Protein AF-A0A6A8Q5H9-F1 (afdb_monomer)

pLDDT: mean 91.35, std 8.43, range [68.0, 98.56]

Solvent-accessible surface area (backbone atoms only — not comparable to full-atom values): 8227 Å² total; per-residue (Å²): 58,31,47,35,40,37,35,37,82,87,36,71,53,39,67,29,68,61,47,40,53,40,54,39,47,49,55,50,53,51,54,59,71,31,66,87,45,100,49,62,80,42,39,33,38,36,23,50,26,63,52,49,66,62,24,50,57,52,46,50,78,50,45,89,54,79,42,79,45,55,19,61,25,85,71,17,68,64,47,37,59,73,30,58,74,76,40,77,69,79,75,50,73,52,56,21,31,42,35,35,32,45,60,44,69,53,80,58,80,90,48,97,89,53,81,83,55,80,45,72,78,46,75,43,78,76,47,77,39,61,34,55,68,55,50,60,71,59,59,76,87,75,57,93,124

Structure (mmCIF, N/CA/C/O backbone):
data_AF-A0A6A8Q5H9-F1
#
_entry.id   AF-A0A6A8Q5H9-F1
#
loop_
_atom_site.group_PDB
_atom_site.id
_atom_site.type_symbol
_atom_site.label_atom_id
_atom_site.label_alt_id
_atom_site.label_comp_id
_atom_site.label_asym_id
_atom_site.label_entity_id
_atom_site.label_seq_id
_atom_site.pdbx_PDB_ins_code
_atom_site.Cartn_x
_atom_site.Cartn_y
_atom_site.Cartn_z
_atom_site.occupancy
_atom_site.B_iso_or_equiv
_atom_site.auth_seq_id
_atom_site.auth_comp_id
_atom_site.auth_asym_id
_atom_site.auth_atom_id
_atom_site.pdbx_PDB_model_num
ATOM 1 N N . MET A 1 1 ? 8.244 3.454 -8.903 1.00 93.00 1 MET A N 1
ATOM 2 C CA . MET A 1 1 ? 7.959 3.521 -7.457 1.00 93.00 1 MET A CA 1
ATOM 3 C C . MET A 1 1 ? 6.622 2.871 -7.163 1.00 93.00 1 MET A C 1
ATOM 5 O O . MET A 1 1 ? 5.752 2.880 -8.028 1.00 93.00 1 MET A O 1
ATOM 9 N N . ALA A 1 2 ? 6.452 2.318 -5.969 1.00 95.62 2 ALA A N 1
ATOM 10 C CA . ALA A 1 2 ? 5.163 1.889 -5.457 1.00 95.62 2 ALA A CA 1
ATOM 11 C C . ALA A 1 2 ? 4.942 2.443 -4.047 1.00 95.62 2 ALA A C 1
ATOM 13 O O . ALA A 1 2 ? 5.850 2.390 -3.220 1.00 95.62 2 ALA A O 1
ATOM 14 N N . LEU A 1 3 ? 3.743 2.966 -3.804 1.00 97.19 3 LEU A N 1
ATOM 15 C CA . LEU A 1 3 ? 3.238 3.329 -2.487 1.00 97.19 3 LEU A CA 1
ATOM 16 C C . LEU A 1 3 ? 2.216 2.269 -2.092 1.00 97.19 3 LEU A C 1
ATOM 18 O O . LEU A 1 3 ? 1.194 2.103 -2.761 1.00 97.19 3 LEU A O 1
ATOM 22 N N . ILE A 1 4 ? 2.519 1.534 -1.031 1.00 98.25 4 ILE A N 1
ATOM 23 C CA . ILE A 1 4 ? 1.697 0.446 -0.521 1.00 98.25 4 ILE A CA 1
ATOM 24 C C . ILE A 1 4 ? 1.092 0.896 0.804 1.00 98.25 4 ILE A C 1
ATOM 26 O O . ILE A 1 4 ? 1.822 1.196 1.746 1.00 98.25 4 ILE A O 1
ATOM 30 N N . TYR A 1 5 ? -0.233 0.938 0.876 1.00 98.44 5 TYR A N 1
ATOM 31 C CA . TYR A 1 5 ? -0.971 1.161 2.115 1.00 98.44 5 TYR A CA 1
ATOM 32 C C . TYR A 1 5 ? -1.498 -0.168 2.650 1.00 98.44 5 TYR A C 1
ATOM 34 O O . TYR A 1 5 ? -2.065 -0.954 1.892 1.00 98.44 5 TYR A O 1
ATOM 42 N N . ILE A 1 6 ? -1.334 -0.403 3.952 1.00 98.19 6 ILE A N 1
ATOM 43 C CA . ILE A 1 6 ? -1.842 -1.592 4.639 1.00 98.19 6 ILE A CA 1
ATOM 44 C C . ILE A 1 6 ? -2.753 -1.163 5.786 1.00 98.19 6 ILE A C 1
ATOM 46 O O . ILE A 1 6 ? -2.335 -0.407 6.668 1.00 98.19 6 ILE A O 1
ATOM 50 N N . GLY A 1 7 ? -3.979 -1.677 5.806 1.00 97.56 7 GLY A N 1
ATOM 51 C CA . GLY A 1 7 ? -4.974 -1.328 6.815 1.00 97.56 7 GLY A CA 1
ATOM 52 C C . GLY A 1 7 ? -5.977 -2.441 7.115 1.00 97.56 7 GLY A C 1
ATOM 53 O O . GLY A 1 7 ? -5.852 -3.568 6.635 1.00 97.56 7 GLY A O 1
ATOM 54 N N . CYS A 1 8 ? -6.950 -2.121 7.965 1.00 96.50 8 CYS A N 1
ATOM 55 C CA . CYS A 1 8 ? -8.050 -3.006 8.349 1.00 96.50 8 CYS A CA 1
ATOM 56 C C . CYS A 1 8 ? -9.212 -2.164 8.905 1.00 96.50 8 CYS A C 1
ATOM 58 O O . CYS A 1 8 ? -8.986 -1.244 9.697 1.00 96.50 8 CYS A O 1
ATOM 60 N N . SER A 1 9 ? -10.447 -2.490 8.524 1.00 97.00 9 SER A N 1
ATOM 61 C CA . SER A 1 9 ? -11.680 -1.804 8.940 1.00 97.00 9 SER A CA 1
ATOM 62 C C . SER A 1 9 ? -11.925 -1.891 10.447 1.00 97.00 9 SER A C 1
ATOM 64 O O . SER A 1 9 ? -12.455 -0.962 11.047 1.00 97.00 9 SER A O 1
ATOM 66 N N . SER A 1 10 ? -11.461 -2.959 11.097 1.00 95.69 10 SER A N 1
ATOM 67 C CA . SER A 1 10 ? -11.623 -3.139 12.544 1.00 95.69 10 SER A CA 1
ATOM 68 C C . SER A 1 10 ? -10.568 -2.395 13.379 1.00 95.69 10 SER A C 1
ATOM 70 O O . SER A 1 10 ? -10.683 -2.294 14.604 1.00 95.69 10 SER A O 1
ATOM 72 N N . CYS A 1 11 ? -9.533 -1.829 12.746 1.00 95.62 11 CYS A N 1
ATOM 73 C CA . CYS A 1 11 ? -8.453 -1.142 13.442 1.00 95.62 11 CYS A CA 1
ATOM 74 C C . CYS A 1 11 ? -8.781 0.339 13.681 1.00 95.62 11 CYS A C 1
ATOM 76 O O . CYS A 1 11 ? -8.753 1.153 12.758 1.00 95.62 11 CYS A O 1
ATOM 78 N N . LYS A 1 12 ? -8.980 0.733 14.945 1.00 97.50 12 LYS A N 1
ATOM 79 C CA . LYS A 1 12 ? -9.249 2.134 15.327 1.00 97.50 12 LYS A CA 1
ATOM 80 C C . LYS A 1 12 ? -8.218 3.131 14.777 1.00 97.50 12 LYS A C 1
ATOM 82 O O . LYS A 1 12 ? -8.586 4.232 14.387 1.00 97.50 12 LYS A O 1
ATOM 87 N N . PHE A 1 13 ? -6.935 2.771 14.763 1.00 97.50 13 PHE A N 1
ATOM 88 C CA . PHE A 1 13 ? -5.878 3.667 14.281 1.00 97.50 13 PHE A CA 1
ATOM 89 C C . PHE A 1 13 ? -5.889 3.818 12.760 1.00 97.50 13 PHE A C 1
ATOM 91 O O . PHE A 1 13 ? -5.548 4.881 12.258 1.00 97.50 13 PHE A O 1
ATOM 98 N N . ALA A 1 14 ? -6.290 2.776 12.031 1.00 97.25 14 ALA A N 1
ATOM 99 C CA . ALA A 1 14 ? -6.342 2.797 10.573 1.00 97.25 14 ALA A CA 1
ATOM 100 C C . ALA A 1 14 ? -7.608 3.487 10.030 1.00 97.25 14 ALA A C 1
ATOM 102 O O . ALA A 1 14 ? -7.617 3.890 8.873 1.00 97.25 14 ALA A O 1
ATOM 103 N N . ASN A 1 15 ? -8.641 3.641 10.867 1.00 97.88 15 ASN A N 1
ATOM 104 C CA . ASN A 1 15 ? -9.891 4.361 10.574 1.00 97.88 15 ASN A CA 1
ATOM 105 C C . ASN A 1 15 ? -9.920 5.764 11.199 1.00 97.88 15 ASN A C 1
ATOM 107 O O . ASN A 1 15 ? -10.980 6.352 11.388 1.00 97.88 15 ASN A O 1
ATOM 111 N N . ASN A 1 16 ? -8.764 6.283 11.603 1.00 98.19 16 ASN A N 1
ATOM 112 C CA . ASN A 1 16 ? -8.664 7.653 12.072 1.00 98.19 16 ASN A CA 1
ATOM 113 C C . ASN A 1 16 ? -8.666 8.613 10.867 1.00 98.19 16 ASN A C 1
ATOM 115 O O . ASN A 1 16 ? -7.906 8.406 9.919 1.00 98.19 16 ASN A O 1
ATOM 119 N N . ASP A 1 17 ? -9.478 9.671 10.934 1.00 98.25 17 ASP A N 1
ATOM 120 C CA . ASP A 1 17 ? -9.643 10.643 9.843 1.00 98.25 17 ASP A CA 1
ATOM 121 C C . ASP A 1 17 ? -8.320 11.288 9.408 1.00 98.25 17 ASP A C 1
ATOM 123 O O . ASP A 1 17 ? -8.101 11.502 8.215 1.00 98.25 17 ASP A O 1
ATOM 127 N N . ASP A 1 18 ? -7.396 11.543 10.339 1.00 98.12 18 ASP A N 1
ATOM 128 C CA . ASP A 1 18 ? -6.096 12.132 10.012 1.00 98.12 18 ASP A CA 1
ATOM 129 C C . ASP A 1 18 ? -5.229 11.157 9.205 1.00 98.12 18 ASP A C 1
ATOM 131 O O . ASP A 1 18 ? -4.535 11.578 8.282 1.00 98.12 18 ASP A O 1
ATOM 135 N N . VAL A 1 19 ? -5.303 9.847 9.477 1.00 97.94 19 VAL A N 1
ATOM 136 C CA . VAL A 1 19 ? -4.625 8.822 8.658 1.00 97.94 19 VAL A CA 1
ATOM 137 C C . VAL A 1 19 ? -5.232 8.759 7.268 1.00 97.94 19 VAL A C 1
ATOM 139 O O . VAL A 1 19 ? -4.489 8.725 6.289 1.00 97.94 19 VAL A O 1
ATOM 142 N N . ILE A 1 20 ? -6.562 8.748 7.172 1.00 98.00 20 ILE A N 1
ATOM 143 C CA . ILE A 1 20 ? -7.271 8.686 5.890 1.00 98.00 20 ILE A CA 1
ATOM 144 C C . ILE A 1 20 ? -6.877 9.879 5.022 1.00 98.00 20 ILE A C 1
ATOM 146 O O . ILE A 1 20 ? -6.375 9.699 3.909 1.00 98.00 20 ILE A O 1
ATOM 150 N N . ASN A 1 21 ? -7.001 11.088 5.570 1.00 98.06 21 ASN A N 1
ATOM 151 C CA . ASN A 1 21 ? -6.621 12.319 4.889 1.00 98.06 21 ASN A CA 1
ATOM 152 C C . ASN A 1 21 ? -5.132 12.325 4.530 1.00 98.06 21 ASN A C 1
ATOM 154 O O . ASN A 1 21 ? -4.769 12.690 3.412 1.00 98.06 21 ASN A O 1
ATOM 158 N N . LYS A 1 22 ? -4.259 11.865 5.433 1.00 97.62 22 LYS A N 1
ATOM 159 C CA . LYS A 1 22 ? -2.821 11.822 5.166 1.00 97.62 22 LYS A CA 1
ATOM 160 C C . LYS A 1 22 ? -2.468 10.863 4.033 1.00 97.62 22 LYS A C 1
ATOM 162 O O . LYS A 1 22 ? -1.669 11.226 3.178 1.00 97.62 22 LYS A O 1
ATOM 167 N N . VAL A 1 23 ? -3.067 9.675 3.976 1.00 97.38 23 VAL A N 1
ATOM 168 C CA . VAL A 1 23 ? -2.833 8.709 2.887 1.00 97.38 23 VAL A CA 1
ATOM 169 C C . VAL A 1 23 ? -3.345 9.253 1.549 1.00 97.38 23 VAL A C 1
ATOM 171 O O . VAL A 1 23 ? -2.661 9.112 0.534 1.00 97.38 23 VAL A O 1
ATOM 174 N N . ILE A 1 24 ? -4.509 9.914 1.531 1.00 97.75 24 ILE A N 1
ATOM 175 C CA . ILE A 1 24 ? 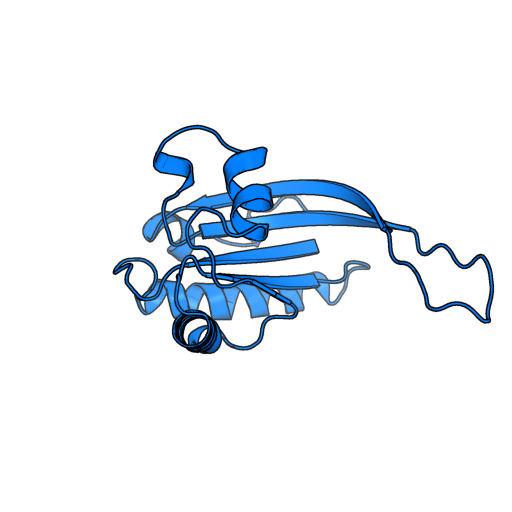-5.043 10.581 0.329 1.00 97.75 24 ILE A CA 1
ATOM 176 C C . ILE A 1 24 ? -4.082 11.674 -0.164 1.00 97.75 24 ILE A C 1
ATOM 178 O O . ILE A 1 24 ? -3.776 11.735 -1.360 1.00 97.75 24 ILE A O 1
ATOM 182 N N . ASN A 1 25 ? -3.576 12.502 0.752 1.00 96.69 25 ASN A N 1
ATOM 183 C CA . ASN A 1 25 ? -2.646 13.581 0.428 1.00 96.69 25 ASN A CA 1
ATOM 184 C C . ASN A 1 25 ? -1.306 13.033 -0.067 1.00 96.69 25 ASN A C 1
ATOM 186 O O . ASN A 1 25 ? -0.875 13.415 -1.148 1.00 96.69 25 ASN A O 1
ATOM 190 N N . LEU A 1 26 ? -0.719 12.053 0.632 1.00 95.56 26 LEU A N 1
ATOM 191 C CA . LEU A 1 26 ? 0.536 11.411 0.227 1.00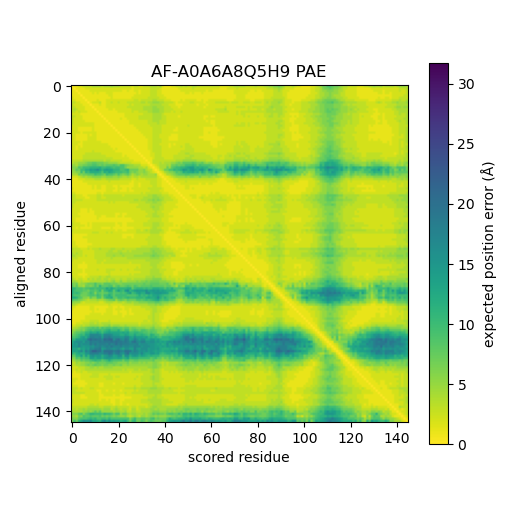 95.56 26 LEU A CA 1
ATOM 192 C C . LEU A 1 26 ? 0.447 10.842 -1.188 1.00 95.56 26 LEU A C 1
ATOM 194 O O . LEU A 1 26 ? 1.350 11.032 -1.990 1.00 95.56 26 LEU A O 1
ATOM 198 N N . LYS A 1 27 ? -0.656 10.182 -1.548 1.00 94.94 27 LYS A N 1
ATOM 199 C CA . LYS A 1 27 ? -0.842 9.704 -2.925 1.00 94.94 27 LYS A CA 1
ATOM 200 C C . LYS A 1 27 ? -0.755 10.838 -3.948 1.00 94.94 27 LYS A C 1
ATOM 202 O O . LYS A 1 27 ? -0.123 10.660 -4.984 1.00 94.94 27 LYS A O 1
ATOM 207 N N . SER A 1 28 ? -1.385 11.974 -3.662 1.00 93.88 28 SER A N 1
ATOM 208 C CA . SER A 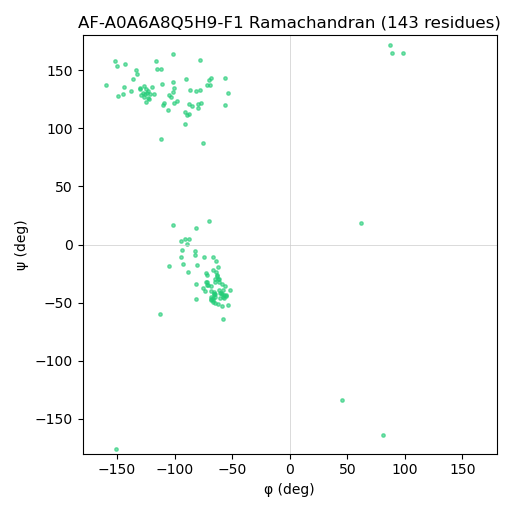1 28 ? -1.383 13.144 -4.548 1.00 93.88 28 SER A CA 1
ATOM 209 C C . SER A 1 28 ? 0.006 13.788 -4.620 1.00 93.88 28 SER A C 1
ATOM 211 O O . SER A 1 28 ? 0.504 14.022 -5.716 1.00 93.88 28 SER A O 1
ATOM 213 N N . GLU A 1 29 ? 0.667 13.961 -3.472 1.00 93.06 29 GLU A N 1
ATOM 214 C CA . GLU A 1 29 ? 2.037 14.485 -3.352 1.00 93.06 29 GLU A CA 1
ATOM 215 C C . GLU A 1 29 ? 3.049 13.619 -4.118 1.00 93.06 29 GLU A C 1
ATOM 217 O O . GLU A 1 29 ? 3.912 14.136 -4.827 1.00 93.06 29 GLU A O 1
ATOM 222 N N . PHE A 1 30 ? 2.925 12.290 -4.029 1.00 91.94 30 PHE A N 1
ATOM 223 C CA . PHE A 1 30 ? 3.749 11.359 -4.796 1.00 91.94 30 PHE A CA 1
ATOM 224 C C . PHE A 1 30 ? 3.476 11.484 -6.303 1.00 91.94 30 PHE A C 1
ATOM 226 O O . PHE A 1 30 ? 4.420 11.525 -7.087 1.00 91.94 30 PHE A O 1
ATOM 233 N N . ILE A 1 31 ? 2.210 11.546 -6.731 1.00 90.44 31 ILE A N 1
ATOM 234 C CA . ILE A 1 31 ? 1.870 11.716 -8.156 1.00 90.44 31 ILE A CA 1
ATOM 235 C C . ILE A 1 31 ? 2.498 13.000 -8.708 1.00 90.44 31 ILE A C 1
ATOM 237 O O . ILE A 1 31 ? 3.085 12.964 -9.787 1.00 90.44 31 ILE A O 1
ATOM 241 N N . GLU A 1 32 ? 2.404 14.103 -7.967 1.00 90.00 32 GLU A N 1
ATOM 242 C CA . GLU A 1 32 ? 2.988 15.389 -8.351 1.00 90.00 32 GLU A CA 1
ATOM 243 C C . GLU A 1 32 ? 4.520 15.312 -8.405 1.00 90.00 32 GLU A C 1
ATOM 245 O O . GLU A 1 32 ? 5.113 15.603 -9.443 1.00 90.00 32 GLU A O 1
ATOM 250 N N . SER A 1 33 ? 5.159 14.804 -7.348 1.00 87.44 33 SER A N 1
ATOM 251 C CA . SER A 1 33 ? 6.626 14.720 -7.246 1.00 87.44 33 SER A CA 1
ATOM 252 C C . SER A 1 33 ? 7.261 13.849 -8.335 1.00 87.44 33 SER A C 1
ATOM 254 O O . SER A 1 33 ? 8.374 14.116 -8.791 1.00 87.44 33 SER A O 1
ATOM 256 N N . PHE A 1 34 ? 6.562 12.804 -8.783 1.00 83.69 34 PHE A N 1
ATOM 257 C CA . PHE A 1 34 ? 7.051 11.912 -9.835 1.00 83.69 34 PHE A CA 1
ATOM 258 C C . PHE A 1 34 ? 6.592 12.297 -11.244 1.00 83.69 34 PHE A C 1
ATOM 260 O O . PHE A 1 34 ? 7.047 11.670 -12.195 1.00 83.69 34 PHE A O 1
ATOM 267 N N . SER A 1 35 ? 5.739 13.314 -11.405 1.00 81.06 35 SER A N 1
ATOM 268 C CA . SER A 1 35 ? 5.236 13.715 -12.727 1.00 81.06 35 SER A CA 1
ATOM 269 C C . SER A 1 35 ? 6.329 14.248 -13.663 1.00 81.06 35 SER A C 1
ATOM 271 O O . SER A 1 35 ? 6.255 14.013 -14.869 1.00 81.06 35 SER A O 1
ATOM 273 N N . ASP A 1 36 ? 7.375 14.863 -13.102 1.00 77.31 36 ASP A N 1
ATOM 274 C CA . ASP A 1 36 ? 8.522 15.418 -13.837 1.00 77.31 36 ASP A CA 1
ATOM 275 C C . ASP A 1 36 ? 9.721 14.456 -13.946 1.00 77.31 36 ASP A C 1
ATOM 277 O O . ASP A 1 36 ? 10.766 14.811 -14.494 1.00 77.31 36 ASP A O 1
ATOM 281 N N . HIS A 1 37 ? 9.594 13.229 -13.434 1.00 76.06 37 HIS A N 1
ATOM 282 C CA . HIS A 1 37 ? 10.664 12.232 -13.433 1.00 76.06 37 HIS A CA 1
ATOM 283 C C . HIS A 1 37 ? 10.287 11.010 -14.286 1.00 76.06 37 HIS A C 1
ATOM 285 O O . HIS A 1 37 ? 9.116 10.674 -14.436 1.00 76.06 37 HIS A O 1
ATOM 291 N N . ASP A 1 38 ? 11.279 10.247 -14.758 1.00 78.50 38 ASP A N 1
ATOM 292 C CA . ASP A 1 38 ? 11.076 8.982 -15.500 1.00 78.50 38 ASP A CA 1
ATOM 293 C C . ASP A 1 38 ? 10.540 7.820 -14.623 1.00 78.50 38 ASP A C 1
ATOM 295 O O . ASP A 1 38 ? 10.644 6.632 -14.954 1.00 78.50 38 ASP A O 1
ATOM 299 N N . TYR A 1 39 ? 9.940 8.137 -13.476 1.00 80.31 39 TYR A N 1
ATOM 300 C CA . TYR A 1 39 ? 9.375 7.167 -12.554 1.00 80.31 39 TYR A CA 1
ATOM 301 C C . TYR A 1 39 ? 7.869 7.027 -12.762 1.00 80.31 39 TYR A C 1
ATOM 303 O O . TYR A 1 39 ? 7.096 7.957 -12.576 1.00 80.31 39 TYR A O 1
ATOM 311 N N . SER A 1 40 ? 7.407 5.802 -13.017 1.00 87.06 40 SER A N 1
ATOM 312 C CA . SER A 1 40 ? 5.986 5.479 -12.851 1.00 87.06 40 SER A CA 1
ATOM 313 C C . SER A 1 40 ? 5.678 5.186 -11.381 1.00 87.06 40 SER A C 1
ATOM 315 O O . SER A 1 40 ? 6.369 4.353 -10.776 1.00 87.06 40 SER A O 1
ATOM 317 N N . LEU A 1 41 ? 4.624 5.789 -10.833 1.00 92.19 41 LEU A N 1
ATOM 318 C CA . LEU A 1 41 ? 4.076 5.451 -9.518 1.00 92.19 41 LEU A CA 1
ATOM 319 C C . LEU A 1 41 ? 2.998 4.362 -9.634 1.00 92.19 41 LEU A C 1
ATOM 321 O O . LEU A 1 41 ? 2.212 4.353 -10.582 1.00 92.19 41 LEU A O 1
ATOM 325 N N . LYS A 1 42 ? 2.969 3.446 -8.663 1.00 95.38 42 LYS A N 1
ATOM 326 C CA . LYS A 1 42 ? 1.888 2.477 -8.465 1.00 95.38 42 LYS A CA 1
ATOM 327 C C . LYS A 1 42 ? 1.343 2.564 -7.050 1.00 95.38 42 LYS A C 1
ATOM 329 O O . LYS A 1 42 ? 2.112 2.526 -6.096 1.00 95.38 42 LYS A O 1
ATOM 334 N N . LEU A 1 43 ? 0.031 2.672 -6.924 1.00 97.75 43 LEU A N 1
ATOM 335 C CA . LEU A 1 43 ? -0.669 2.722 -5.650 1.00 97.75 43 LEU A CA 1
ATOM 336 C C . LEU A 1 43 ? -1.255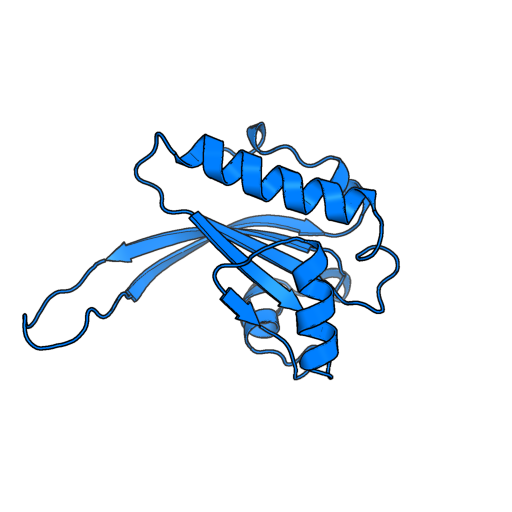 1.347 -5.348 1.00 97.75 43 LEU A C 1
ATOM 338 O O . LEU A 1 43 ? -2.056 0.838 -6.128 1.00 97.75 43 LEU A O 1
ATOM 342 N N . ILE A 1 44 ? -0.886 0.752 -4.219 1.00 98.50 44 ILE A N 1
ATOM 343 C CA . ILE A 1 44 ? -1.342 -0.586 -3.833 1.00 98.50 44 ILE A CA 1
ATOM 344 C C . ILE A 1 44 ? -2.044 -0.508 -2.483 1.00 98.50 44 ILE A C 1
ATOM 346 O O . ILE A 1 44 ? -1.471 -0.012 -1.516 1.00 98.50 44 ILE A O 1
ATOM 350 N N . GLY A 1 45 ? -3.281 -0.992 -2.420 1.00 98.56 45 GLY A N 1
ATOM 351 C CA . GLY A 1 45 ? -4.045 -1.111 -1.183 1.00 98.56 45 GLY A CA 1
ATOM 352 C C . GLY A 1 45 ? -4.069 -2.559 -0.711 1.00 98.56 45 GLY A C 1
ATOM 353 O O . GLY A 1 45 ? -4.440 -3.452 -1.470 1.00 98.56 45 GLY A O 1
ATOM 354 N N . ILE A 1 46 ? -3.687 -2.809 0.535 1.00 98.50 46 ILE A N 1
ATOM 355 C CA . ILE A 1 46 ? -3.745 -4.135 1.148 1.00 98.50 46 ILE A CA 1
ATOM 356 C C . ILE A 1 46 ? -4.628 -4.052 2.387 1.00 98.50 46 ILE A C 1
ATOM 358 O O . ILE A 1 46 ? -4.430 -3.189 3.243 1.00 98.50 46 ILE A O 1
ATOM 362 N N . SER A 1 47 ? -5.592 -4.959 2.488 1.00 97.94 47 SER A N 1
ATOM 363 C CA . SER A 1 47 ? -6.447 -5.072 3.663 1.00 97.94 47 SER A CA 1
ATOM 364 C C . SER A 1 47 ? -6.311 -6.444 4.310 1.00 97.94 47 SER A C 1
ATOM 366 O O . SER A 1 47 ? -6.329 -7.462 3.620 1.00 97.94 47 SER A O 1
ATOM 368 N N . ASN A 1 48 ? -6.206 -6.463 5.639 1.00 95.69 48 ASN A N 1
ATOM 369 C CA . ASN A 1 48 ? -6.151 -7.682 6.454 1.00 95.69 48 ASN A CA 1
ATOM 370 C C . ASN A 1 48 ? -7.545 -8.289 6.737 1.00 95.69 48 ASN A C 1
ATOM 372 O O . ASN A 1 48 ? -7.701 -9.105 7.641 1.00 95.69 48 ASN A O 1
ATOM 376 N N . GLU A 1 49 ? -8.587 -7.872 6.018 1.00 96.88 49 GLU A N 1
ATOM 377 C CA . GLU A 1 49 ? -9.921 -8.452 6.199 1.00 96.88 49 GLU A CA 1
ATOM 378 C C . GLU A 1 49 ? -9.979 -9.906 5.712 1.00 96.88 49 GLU A C 1
ATOM 380 O O . GLU A 1 49 ? -9.386 -10.259 4.687 1.00 96.88 49 GLU A O 1
ATOM 385 N N . SER A 1 50 ? -10.738 -10.749 6.419 1.00 95.69 50 SER A N 1
ATOM 386 C CA . SER A 1 50 ? -11.175 -12.054 5.905 1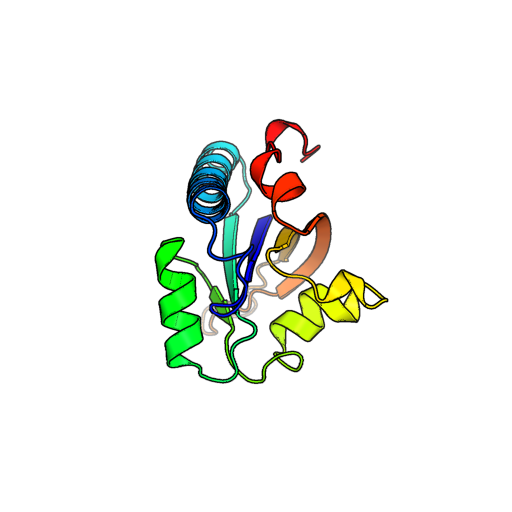.00 95.69 50 SER A CA 1
ATOM 387 C C . SER A 1 50 ? -12.274 -11.898 4.860 1.00 95.69 50 SER A C 1
ATOM 389 O O . SER A 1 50 ? -12.256 -12.602 3.849 1.00 95.69 50 SER A O 1
ATOM 391 N N . ASP A 1 51 ? -13.201 -10.967 5.088 1.00 97.56 51 ASP A N 1
ATOM 392 C CA . ASP A 1 51 ? -14.265 -10.630 4.151 1.00 97.56 51 ASP A CA 1
ATOM 393 C C . ASP A 1 51 ? -13.742 -9.712 3.035 1.00 97.56 51 ASP A C 1
ATOM 395 O O . ASP A 1 51 ? -13.216 -8.620 3.271 1.00 97.56 51 ASP A O 1
ATOM 399 N N . VAL A 1 52 ? -13.865 -10.182 1.794 1.00 98.00 52 VAL A N 1
ATOM 400 C CA . VAL A 1 52 ? -13.331 -9.476 0.625 1.00 98.00 52 VAL A CA 1
ATOM 401 C C . VAL A 1 52 ? -14.089 -8.178 0.360 1.00 98.00 52 VAL A C 1
ATOM 403 O O . VAL A 1 52 ? -13.464 -7.175 0.016 1.00 98.00 52 VAL A O 1
ATOM 406 N N . GLU A 1 53 ? -15.410 -8.176 0.523 1.00 98.19 53 GLU A N 1
ATOM 407 C CA . GLU A 1 53 ? -16.242 -7.008 0.236 1.00 98.19 53 GLU A CA 1
ATOM 408 C C . GLU A 1 53 ? -15.959 -5.896 1.248 1.00 98.19 53 GLU A C 1
ATOM 410 O O . GLU A 1 53 ? -15.660 -4.769 0.845 1.00 98.19 53 GLU A O 1
ATOM 415 N N . ALA A 1 54 ? -15.915 -6.234 2.539 1.00 97.75 54 ALA A N 1
ATOM 416 C CA . ALA A 1 54 ? -15.590 -5.299 3.611 1.00 97.75 54 ALA A CA 1
ATOM 417 C C . ALA A 1 54 ? -14.193 -4.688 3.441 1.00 97.75 54 ALA A C 1
ATOM 419 O O . ALA A 1 54 ? -14.002 -3.486 3.629 1.00 97.75 54 ALA A O 1
ATOM 420 N N . GLY A 1 55 ? -13.194 -5.489 3.053 1.00 98.12 55 GLY A N 1
ATOM 421 C CA . GLY A 1 55 ? -11.845 -4.965 2.853 1.00 98.12 55 GLY A CA 1
ATOM 422 C C . GLY A 1 55 ? -11.711 -4.091 1.606 1.00 98.12 55 GLY A C 1
ATOM 423 O O . GLY A 1 55 ? -10.941 -3.129 1.629 1.00 98.12 55 GLY A O 1
ATOM 424 N N . VAL A 1 56 ? -12.473 -4.369 0.542 1.00 98.44 56 VAL A N 1
ATOM 425 C CA . VAL A 1 56 ? -12.548 -3.486 -0.632 1.00 98.44 56 VAL A CA 1
ATOM 426 C C . VAL A 1 56 ? -13.246 -2.175 -0.273 1.00 98.44 56 VAL A C 1
ATOM 428 O O . VAL A 1 56 ? -12.707 -1.115 -0.591 1.00 98.44 56 VAL A O 1
ATOM 431 N N . GLU A 1 57 ? -14.393 -2.223 0.409 1.00 98.31 57 GLU A N 1
ATOM 432 C CA . GLU A 1 57 ? -15.119 -1.033 0.877 1.00 98.31 57 GLU A CA 1
ATOM 433 C C . GLU A 1 57 ? -14.234 -0.167 1.781 1.00 98.31 57 GLU A C 1
ATOM 435 O O . GLU A 1 57 ? -14.091 1.036 1.558 1.00 98.31 57 GLU A O 1
ATOM 440 N N . TYR A 1 58 ? -13.537 -0.791 2.732 1.00 98.38 58 TYR A N 1
ATOM 441 C CA . TYR A 1 58 ? -12.566 -0.117 3.585 1.00 98.38 58 TYR A CA 1
ATOM 442 C C . TYR A 1 58 ? -11.485 0.611 2.779 1.00 98.38 58 TYR A C 1
ATOM 444 O O . TYR A 1 58 ? -11.160 1.754 3.091 1.00 98.38 58 TYR A O 1
ATOM 452 N N . LEU A 1 59 ? -10.921 -0.005 1.737 1.00 98.50 59 LEU A N 1
ATOM 453 C CA . LEU A 1 59 ? -9.875 0.637 0.936 1.00 98.50 59 LEU A CA 1
ATOM 454 C C . LEU A 1 59 ? -10.414 1.778 0.057 1.00 98.50 59 LEU A C 1
ATOM 456 O O . LEU A 1 59 ? -9.671 2.714 -0.244 1.00 98.50 59 LEU A O 1
ATOM 460 N N . GLN A 1 60 ? -11.693 1.759 -0.325 1.00 98.00 60 GLN A N 1
ATOM 461 C CA . GLN A 1 60 ? -12.285 2.808 -1.164 1.00 98.00 60 GLN A CA 1
ATOM 462 C C . GLN A 1 60 ? -12.286 4.190 -0.500 1.00 98.00 60 GLN A C 1
ATOM 464 O O . GLN A 1 60 ? -12.206 5.194 -1.213 1.00 98.00 60 GLN A O 1
ATOM 469 N N . GLN A 1 61 ? -12.300 4.269 0.836 1.00 97.75 61 GLN A N 1
ATOM 470 C CA . GLN A 1 61 ? -12.261 5.555 1.546 1.00 97.75 61 GLN A CA 1
ATOM 471 C C . GLN A 1 61 ? -10.958 6.337 1.304 1.00 97.75 61 GLN A C 1
ATOM 473 O O . GLN A 1 61 ? -10.949 7.560 1.384 1.00 97.75 61 GLN A O 1
ATOM 478 N N . PHE A 1 62 ? -9.868 5.653 0.938 1.00 97.69 62 PHE A N 1
ATOM 479 C CA . PHE A 1 62 ? -8.583 6.277 0.606 1.00 97.69 62 PHE A CA 1
ATOM 480 C C . PHE A 1 62 ? -8.496 6.683 -0.874 1.00 97.69 62 PHE A C 1
ATOM 482 O O . PHE A 1 62 ? -7.440 7.113 -1.345 1.00 97.69 62 PHE A O 1
ATOM 489 N N . GLY A 1 63 ? -9.576 6.526 -1.646 1.00 96.25 63 GLY A N 1
ATOM 490 C CA . GLY A 1 63 ? -9.625 6.742 -3.089 1.00 96.25 63 GLY A CA 1
ATOM 491 C C . GLY A 1 63 ? -9.082 5.559 -3.899 1.00 96.25 63 GLY A C 1
ATOM 492 O O . GLY A 1 63 ? -8.921 4.449 -3.406 1.00 96.25 63 GLY A O 1
ATOM 493 N N . LYS A 1 64 ? -8.784 5.787 -5.184 1.00 96.75 64 LYS A N 1
ATOM 494 C CA . LYS A 1 64 ? -8.367 4.709 -6.099 1.00 96.75 64 LYS A CA 1
ATOM 495 C C . LYS A 1 64 ? -6.967 4.169 -5.783 1.00 96.75 64 LYS A C 1
ATOM 497 O O . LYS A 1 64 ? -6.055 4.947 -5.497 1.00 96.75 64 LYS A O 1
ATOM 502 N N . PHE A 1 65 ? -6.809 2.857 -5.919 1.00 98.06 65 PHE A N 1
ATOM 503 C CA . PHE A 1 65 ? -5.529 2.155 -5.992 1.00 98.06 65 PHE A CA 1
ATOM 504 C C . PHE A 1 65 ? -5.389 1.519 -7.383 1.00 98.06 65 PHE A C 1
ATOM 506 O O . PHE A 1 65 ? -6.397 1.191 -8.010 1.00 98.06 65 PHE A O 1
ATOM 513 N N . ASP A 1 66 ? -4.158 1.368 -7.872 1.00 97.44 66 ASP A N 1
ATOM 514 C CA . ASP A 1 66 ? -3.866 0.610 -9.095 1.00 97.44 66 ASP A CA 1
ATOM 515 C C . ASP A 1 66 ? -4.060 -0.897 -8.869 1.00 97.44 66 ASP A C 1
ATOM 517 O O . ASP A 1 66 ? -4.491 -1.608 -9.774 1.00 97.44 66 ASP A O 1
ATOM 521 N N . GLU A 1 67 ? -3.735 -1.378 -7.665 1.00 98.00 67 GLU A N 1
ATOM 522 C CA . GLU A 1 67 ? -3.845 -2.780 -7.259 1.00 98.00 67 GLU A CA 1
ATOM 523 C C . GLU A 1 67 ? -4.446 -2.874 -5.851 1.00 98.00 67 GLU A C 1
ATOM 525 O O . GLU A 1 67 ? -4.144 -2.057 -4.978 1.00 98.00 67 GLU A O 1
ATOM 530 N N . ILE A 1 68 ? -5.291 -3.879 -5.621 1.00 98.44 68 ILE A N 1
ATOM 531 C CA . ILE A 1 68 ? -5.911 -4.149 -4.321 1.00 98.44 68 ILE A CA 1
ATOM 532 C C . ILE A 1 68 ? -5.714 -5.627 -3.970 1.00 98.44 68 ILE A C 1
ATOM 534 O O . ILE A 1 68 ? -5.963 -6.493 -4.807 1.00 98.44 68 ILE A O 1
ATOM 538 N N . SER A 1 69 ? -5.298 -5.911 -2.733 1.00 98.44 69 SER A N 1
ATOM 539 C CA . SER A 1 69 ? -5.233 -7.265 -2.170 1.00 98.44 69 SER A CA 1
ATOM 540 C C . SER A 1 69 ? -6.019 -7.338 -0.864 1.00 98.44 69 SER A C 1
ATOM 542 O O . SER A 1 69 ? -5.740 -6.597 0.076 1.00 98.44 69 SER A O 1
ATOM 544 N N . VAL A 1 70 ? -7.002 -8.235 -0.803 1.00 98.31 70 VAL A N 1
ATOM 545 C CA . VAL A 1 70 ? -7.904 -8.430 0.344 1.00 98.31 70 VAL A CA 1
ATOM 546 C C . VAL A 1 70 ? -8.194 -9.923 0.497 1.00 98.31 70 VAL A C 1
ATOM 548 O O . VAL A 1 70 ? -8.111 -10.668 -0.482 1.00 98.31 70 VAL A O 1
ATOM 551 N N . GLY A 1 71 ? -8.542 -10.362 1.705 1.00 95.75 71 GLY A N 1
ATOM 552 C CA . GLY A 1 71 ? -8.926 -11.737 2.003 1.00 95.75 71 GLY A CA 1
ATOM 553 C C . GLY A 1 71 ? -7.772 -12.536 2.595 1.00 95.75 71 GLY A C 1
ATOM 554 O O . GLY A 1 71 ? -6.606 -12.155 2.487 1.00 95.75 71 GLY A O 1
ATOM 555 N N . ASN A 1 72 ? -8.102 -13.684 3.186 1.00 96.06 72 ASN A N 1
ATOM 556 C CA . ASN A 1 72 ? -7.150 -14.597 3.832 1.00 96.06 72 ASN A CA 1
ATOM 557 C C . ASN A 1 72 ? -6.386 -14.000 5.033 1.00 96.06 72 ASN A C 1
ATOM 559 O O . ASN A 1 72 ? -5.355 -14.550 5.425 1.00 96.06 72 ASN A O 1
ATOM 563 N N . GLU A 1 73 ? -6.884 -12.900 5.614 1.00 92.94 73 GLU A N 1
ATOM 564 C CA . GLU A 1 73 ? -6.343 -12.261 6.823 1.00 92.94 73 GLU A CA 1
ATOM 565 C C . GLU A 1 73 ? -4.809 -12.140 6.768 1.00 92.94 73 GLU A C 1
ATOM 567 O O . GLU A 1 73 ? -4.234 -11.801 5.734 1.00 92.94 73 GLU A O 1
ATOM 572 N N . MET A 1 74 ? -4.118 -12.493 7.856 1.00 90.50 74 MET A N 1
ATOM 573 C CA . MET A 1 74 ? -2.662 -12.395 7.978 1.00 90.50 74 MET A CA 1
ATOM 574 C C . MET A 1 74 ? -1.917 -13.310 6.997 1.00 90.50 74 MET A C 1
ATOM 576 O O . MET A 1 74 ? -0.718 -13.132 6.776 1.00 90.50 74 MET A O 1
ATOM 580 N N . SER A 1 75 ? -2.620 -14.269 6.387 1.00 93.88 75 SER A N 1
ATOM 581 C CA . SER A 1 75 ? -2.110 -15.169 5.350 1.00 93.88 75 SER A CA 1
ATOM 582 C C . SER A 1 75 ? -2.322 -14.628 3.928 1.00 93.88 75 SER A C 1
ATOM 584 O O . SER A 1 75 ? -2.011 -15.320 2.956 1.00 93.88 75 SER A O 1
ATOM 586 N N . ASN A 1 76 ? -2.837 -13.403 3.761 1.00 95.88 76 ASN A N 1
ATOM 587 C CA . ASN A 1 76 ? -2.914 -12.731 2.465 1.00 95.88 76 ASN A CA 1
ATOM 588 C C . ASN A 1 76 ? -1.532 -12.697 1.793 1.00 95.88 76 ASN A C 1
ATOM 590 O O . ASN A 1 76 ? -0.554 -12.265 2.400 1.00 95.88 76 ASN A O 1
ATOM 594 N N . THR A 1 77 ? -1.436 -13.105 0.526 1.00 96.62 77 THR A N 1
ATOM 595 C CA . THR A 1 77 ? -0.147 -13.200 -0.183 1.00 96.62 77 THR A CA 1
ATOM 596 C C . THR A 1 77 ? 0.598 -11.866 -0.248 1.00 96.62 77 THR A C 1
ATOM 598 O O . THR A 1 77 ? 1.824 -11.846 -0.164 1.00 96.62 77 THR A O 1
ATOM 601 N N . ALA A 1 78 ? -0.114 -10.741 -0.358 1.00 96.62 78 ALA A N 1
ATOM 602 C CA . ALA A 1 78 ? 0.522 -9.430 -0.339 1.00 96.62 78 ALA A CA 1
ATOM 603 C C . ALA A 1 78 ? 1.032 -9.065 1.066 1.00 96.62 78 ALA A C 1
ATOM 605 O O . ALA A 1 78 ? 2.100 -8.473 1.172 1.00 96.62 78 ALA A O 1
ATOM 606 N N . LEU A 1 79 ? 0.339 -9.468 2.140 1.00 95.50 79 LEU A N 1
ATOM 607 C CA . LEU A 1 79 ? 0.858 -9.328 3.508 1.00 95.50 79 LEU A CA 1
ATOM 608 C C . LEU A 1 79 ? 2.090 -10.211 3.741 1.00 95.50 79 LEU A C 1
ATOM 610 O O . LEU A 1 79 ? 3.072 -9.726 4.289 1.00 95.50 79 LEU A O 1
ATOM 614 N N . GLN A 1 80 ? 2.088 -11.459 3.261 1.00 94.31 80 GLN A N 1
ATOM 615 C CA . GLN A 1 80 ? 3.277 -12.327 3.266 1.00 94.31 80 GLN A CA 1
ATOM 616 C C . GLN A 1 80 ? 4.463 -11.636 2.605 1.00 94.31 80 GLN A C 1
ATOM 618 O O . GLN A 1 80 ? 5.485 -11.424 3.253 1.00 94.31 80 GLN A O 1
ATOM 623 N N . LYS A 1 81 ? 4.262 -11.135 1.386 1.00 93.62 81 LYS A N 1
ATOM 624 C CA . LYS A 1 81 ? 5.307 -10.430 0.654 1.00 93.62 81 LYS A CA 1
ATOM 625 C C . LYS A 1 81 ? 5.786 -9.162 1.354 1.00 93.62 81 LYS A C 1
ATOM 627 O O . LYS A 1 81 ? 6.982 -8.957 1.432 1.00 93.62 81 LYS A O 1
ATOM 632 N N . TYR A 1 82 ? 4.895 -8.258 1.761 1.00 93.81 82 TYR A N 1
ATOM 633 C CA . TYR A 1 82 ? 5.285 -6.899 2.168 1.00 93.81 82 TYR A CA 1
ATOM 634 C C . TYR A 1 82 ? 5.545 -6.741 3.664 1.00 93.81 82 TYR A C 1
ATOM 636 O O . TYR A 1 82 ? 6.168 -5.762 4.074 1.00 93.81 82 TYR A O 1
ATOM 644 N N . VAL A 1 83 ? 5.077 -7.685 4.474 1.00 92.38 83 VAL A N 1
ATOM 645 C CA . VAL A 1 83 ? 5.245 -7.660 5.924 1.00 92.38 83 VAL A CA 1
ATOM 646 C C . VAL A 1 83 ? 6.157 -8.793 6.368 1.00 92.38 83 VAL A C 1
ATOM 648 O O . VAL A 1 83 ? 7.201 -8.524 6.950 1.00 92.38 83 VAL A O 1
ATOM 651 N N . TRP A 1 84 ? 5.792 -10.043 6.091 1.00 89.81 84 TRP A N 1
ATOM 652 C CA . TRP A 1 84 ? 6.437 -11.191 6.735 1.00 89.81 84 TRP A CA 1
ATOM 653 C C . TRP A 1 84 ? 7.773 -11.589 6.100 1.00 89.81 84 TRP A C 1
ATOM 655 O O . TRP A 1 84 ? 8.688 -11.961 6.827 1.00 89.81 84 TRP A O 1
ATOM 665 N N . ASP A 1 85 ? 7.925 -11.445 4.782 1.00 88.25 85 ASP A N 1
ATOM 666 C CA . ASP A 1 85 ? 9.180 -11.771 4.086 1.00 88.25 85 ASP A CA 1
ATOM 667 C C . ASP A 1 85 ? 10.299 -10.749 4.363 1.00 88.25 85 ASP A C 1
ATOM 669 O O . ASP A 1 85 ? 11.480 -11.075 4.248 1.00 88.25 85 ASP A O 1
ATOM 673 N N . TYR A 1 86 ? 9.944 -9.509 4.724 1.00 83.12 86 TYR A N 1
ATOM 674 C CA . TYR A 1 86 ? 10.912 -8.428 4.968 1.00 83.12 86 TYR A CA 1
ATOM 675 C C . TYR A 1 86 ? 11.121 -8.102 6.448 1.00 83.12 86 TYR A C 1
ATOM 677 O O . TYR A 1 86 ? 12.112 -7.447 6.778 1.00 83.12 86 TYR A O 1
ATOM 685 N N . TYR A 1 87 ? 10.206 -8.499 7.338 1.00 83.81 87 TYR A N 1
ATOM 686 C CA . TYR A 1 87 ? 10.223 -8.046 8.725 1.00 83.81 87 TYR A CA 1
ATOM 687 C C . TYR A 1 87 ? 9.789 -9.130 9.712 1.00 83.81 87 TYR A C 1
ATOM 689 O O . TYR A 1 87 ? 8.768 -9.794 9.545 1.00 83.81 87 TYR A O 1
ATOM 697 N N . GLU A 1 88 ? 10.538 -9.242 10.806 1.00 81.31 88 GLU A N 1
ATOM 698 C CA . GLU A 1 88 ? 10.272 -10.188 11.889 1.00 81.31 88 GLU A CA 1
ATOM 699 C C . GLU A 1 88 ? 9.593 -9.501 13.089 1.00 81.31 88 GLU A C 1
ATOM 701 O O . GLU A 1 88 ? 9.594 -8.276 13.220 1.00 81.31 88 GLU A O 1
ATOM 706 N N . GLY A 1 89 ? 8.998 -10.291 13.987 1.00 77.94 89 GLY A N 1
ATOM 707 C CA . GLY A 1 89 ? 8.432 -9.810 15.254 1.00 77.94 89 GLY A CA 1
ATOM 708 C C . GLY A 1 89 ? 6.966 -9.356 15.202 1.00 77.94 89 GLY A C 1
ATOM 709 O O . GLY A 1 89 ? 6.380 -9.136 14.145 1.00 77.94 89 GLY A O 1
ATOM 710 N N . LEU A 1 90 ? 6.357 -9.225 16.386 1.00 70.06 90 LEU A N 1
ATOM 711 C CA . LEU A 1 90 ? 4.926 -8.917 16.548 1.00 70.06 90 LEU A CA 1
ATOM 712 C C . LEU A 1 90 ? 4.540 -7.531 16.016 1.00 70.06 90 LEU A C 1
ATOM 714 O O . LEU A 1 90 ? 3.434 -7.351 15.510 1.00 70.06 90 LEU A O 1
ATOM 718 N N . GLU A 1 91 ? 5.450 -6.561 16.098 1.00 73.50 91 GLU A N 1
ATOM 719 C CA . GLU A 1 91 ? 5.205 -5.188 15.639 1.00 73.50 91 GLU A CA 1
ATOM 720 C C . GLU A 1 91 ? 5.040 -5.104 14.116 1.00 73.50 91 GLU A C 1
ATOM 722 O O . GLU A 1 91 ? 4.371 -4.203 13.607 1.00 73.50 91 GLU A O 1
ATOM 727 N N . SER A 1 92 ? 5.557 -6.096 13.386 1.00 81.69 92 SER A N 1
ATOM 728 C CA . SER A 1 92 ? 5.442 -6.164 11.934 1.00 81.69 92 SER A CA 1
ATOM 729 C C . SER A 1 92 ? 3.989 -6.297 11.468 1.00 81.69 92 SER A C 1
ATOM 731 O O . SER A 1 92 ? 3.657 -5.803 10.398 1.00 81.69 92 SER A O 1
ATOM 733 N N . GLY A 1 93 ? 3.082 -6.856 12.270 1.00 84.75 93 GLY A N 1
ATOM 734 C CA . GLY A 1 93 ? 1.668 -6.985 11.898 1.00 84.75 93 GLY A CA 1
ATOM 735 C C . GLY A 1 93 ? 0.803 -5.737 12.117 1.00 84.75 93 GLY A C 1
ATOM 736 O O . GLY A 1 93 ? -0.375 -5.758 11.770 1.00 84.75 93 GLY A O 1
ATOM 737 N N . GLY A 1 94 ? 1.326 -4.668 12.729 1.00 91.31 94 GLY A N 1
ATOM 738 C CA . GLY A 1 94 ? 0.501 -3.535 13.169 1.00 91.31 94 GLY A CA 1
ATOM 739 C C . GLY A 1 94 ? -0.070 -2.709 12.014 1.00 91.31 94 GLY A C 1
ATOM 740 O O . GLY A 1 94 ? 0.649 -2.392 11.081 1.00 91.31 94 GLY A O 1
ATOM 741 N N . THR A 1 95 ? -1.338 -2.304 12.068 1.00 94.75 95 THR A N 1
ATOM 742 C CA . THR A 1 95 ? -1.952 -1.377 11.094 1.00 94.75 95 THR A CA 1
ATOM 743 C C . THR A 1 95 ? -2.275 -0.028 11.749 1.00 94.75 95 THR A C 1
ATOM 745 O O .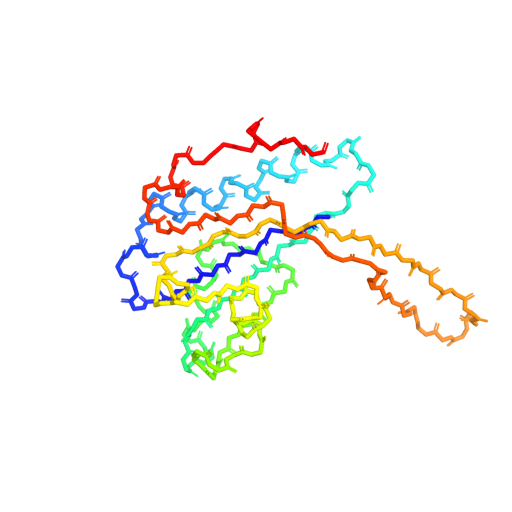 THR A 1 95 ? -2.590 -0.007 12.943 1.00 94.75 95 THR A O 1
ATOM 748 N N . PRO A 1 96 ? -2.271 1.101 11.013 1.00 97.50 96 PRO A N 1
ATOM 749 C CA . PRO A 1 96 ? -1.989 1.240 9.579 1.00 97.50 96 PRO A CA 1
ATOM 750 C C . PRO A 1 96 ? -0.491 1.182 9.250 1.00 97.50 96 PRO A C 1
ATOM 752 O O . PRO A 1 96 ? 0.341 1.452 10.114 1.00 97.50 96 PRO A O 1
ATOM 755 N N . GLN A 1 97 ? -0.151 0.865 7.999 1.00 97.25 97 GLN A N 1
ATOM 756 C CA . GLN A 1 97 ? 1.221 0.951 7.487 1.00 97.25 97 GLN A CA 1
ATOM 757 C C . GLN A 1 97 ? 1.282 1.631 6.124 1.00 97.25 97 GLN A C 1
ATOM 759 O O . GLN A 1 97 ? 0.367 1.499 5.311 1.00 97.25 97 GLN A O 1
ATOM 764 N N . ILE A 1 98 ? 2.403 2.297 5.863 1.00 97.44 98 ILE A N 1
ATOM 765 C CA . ILE A 1 98 ? 2.798 2.770 4.538 1.00 97.44 98 ILE A CA 1
ATOM 766 C C . ILE A 1 98 ? 4.176 2.197 4.229 1.00 97.44 98 ILE A C 1
ATOM 768 O O . ILE A 1 98 ? 5.091 2.299 5.044 1.00 97.44 98 ILE A O 1
ATOM 772 N N . ILE A 1 99 ? 4.327 1.605 3.051 1.00 96.75 99 ILE A N 1
ATOM 773 C CA . ILE A 1 99 ? 5.599 1.100 2.541 1.00 96.75 99 ILE A CA 1
ATOM 774 C C . ILE A 1 99 ? 5.866 1.768 1.199 1.00 96.75 99 ILE A C 1
ATOM 776 O O . ILE A 1 99 ? 4.988 1.811 0.335 1.00 96.75 99 ILE A O 1
ATOM 780 N N . ILE A 1 100 ? 7.083 2.273 1.020 1.00 95.88 100 ILE A N 1
ATOM 781 C CA . ILE A 1 100 ? 7.545 2.828 -0.250 1.00 95.88 100 ILE A CA 1
ATOM 782 C C . ILE A 1 100 ? 8.579 1.879 -0.838 1.00 95.88 100 ILE A C 1
ATOM 784 O O . ILE A 1 100 ? 9.607 1.602 -0.225 1.00 95.88 100 ILE A O 1
ATOM 788 N N . GLU A 1 101 ? 8.305 1.388 -2.041 1.00 95.38 101 GLU A N 1
ATOM 789 C CA . GLU A 1 101 ? 9.153 0.434 -2.752 1.00 95.38 101 GLU A CA 1
ATOM 790 C C . GLU A 1 101 ? 9.653 1.044 -4.067 1.00 95.38 101 GLU A C 1
ATOM 792 O O . GLU A 1 101 ? 8.883 1.541 -4.901 1.00 95.38 101 GLU A O 1
ATOM 797 N N . ARG A 1 102 ? 10.961 0.964 -4.295 1.00 93.81 102 ARG A N 1
ATOM 798 C CA . ARG A 1 102 ? 11.580 1.227 -5.591 1.00 93.81 102 ARG A CA 1
ATOM 799 C C . ARG A 1 102 ? 11.576 -0.059 -6.410 1.00 93.81 102 ARG A C 1
ATOM 801 O O . ARG A 1 102 ? 11.912 -1.126 -5.912 1.00 93.81 102 ARG A O 1
ATOM 808 N N . ARG A 1 103 ? 11.159 0.035 -7.676 1.00 92.50 103 ARG A N 1
ATOM 809 C CA . ARG A 1 103 ? 11.082 -1.103 -8.607 1.00 92.50 103 ARG A CA 1
ATOM 810 C C . ARG A 1 103 ? 11.794 -0.756 -9.902 1.00 92.50 103 ARG A C 1
ATOM 812 O O . ARG A 1 103 ? 11.455 0.260 -10.511 1.00 92.50 103 ARG A O 1
ATOM 819 N N . ILE A 1 104 ? 12.702 -1.622 -10.337 1.00 89.56 104 ILE A N 1
ATOM 820 C CA . ILE A 1 104 ? 13.358 -1.542 -11.644 1.00 89.56 104 ILE A CA 1
ATOM 821 C C . ILE A 1 104 ? 12.741 -2.621 -12.531 1.00 89.56 104 ILE A C 1
ATOM 823 O O . ILE A 1 104 ? 12.609 -3.773 -12.114 1.00 89.56 104 ILE A O 1
ATOM 827 N N . LYS A 1 105 ? 12.297 -2.242 -13.732 1.00 87.81 105 LYS A N 1
ATOM 828 C CA . LYS A 1 105 ? 11.642 -3.150 -14.680 1.00 87.81 105 LYS A CA 1
ATOM 829 C C . LYS A 1 105 ? 12.335 -3.100 -16.033 1.00 87.81 105 LYS A C 1
ATOM 831 O O . LYS A 1 105 ? 12.555 -2.014 -16.567 1.00 87.81 105 LYS A O 1
ATOM 836 N N . SER A 1 106 ? 12.545 -4.267 -16.622 1.00 80.94 106 SER A N 1
ATOM 837 C CA . SER A 1 106 ? 12.898 -4.408 -18.028 1.00 80.94 106 SER A CA 1
ATOM 838 C C . SER A 1 106 ? 11.663 -4.822 -18.809 1.00 80.94 106 SER A C 1
ATOM 840 O O . SER A 1 106 ? 10.939 -5.752 -18.441 1.00 80.94 106 SER A O 1
ATOM 842 N N . ILE A 1 107 ? 11.405 -4.120 -19.909 1.00 76.69 107 ILE A N 1
ATOM 843 C CA . ILE A 1 107 ? 10.370 -4.514 -20.861 1.00 76.69 107 ILE A CA 1
ATOM 844 C C . ILE A 1 107 ? 11.043 -5.408 -21.893 1.00 76.69 107 ILE A C 1
ATOM 846 O O . ILE A 1 107 ? 11.766 -4.935 -22.767 1.00 76.69 107 ILE A O 1
ATOM 850 N N . ILE A 1 108 ? 10.810 -6.712 -21.782 1.00 72.50 108 ILE A N 1
ATOM 851 C CA . ILE A 1 108 ? 11.327 -7.683 -22.740 1.00 72.50 108 ILE A CA 1
ATOM 852 C C . ILE A 1 108 ? 10.268 -7.868 -23.828 1.00 72.50 108 ILE A C 1
ATOM 854 O O . ILE A 1 108 ? 9.174 -8.367 -23.564 1.00 72.50 108 ILE A O 1
ATOM 858 N N . ARG A 1 109 ? 10.584 -7.461 -25.061 1.00 68.06 109 ARG A N 1
ATOM 859 C CA . ARG A 1 109 ? 9.740 -7.697 -26.240 1.00 68.06 109 ARG A CA 1
ATOM 860 C C . ARG A 1 109 ? 10.439 -8.686 -27.163 1.00 68.06 109 ARG A C 1
ATOM 862 O O . ARG A 1 109 ? 11.210 -8.285 -28.026 1.00 68.06 109 ARG A O 1
ATOM 869 N N . ASN A 1 110 ? 10.158 -9.970 -26.970 1.00 68.00 110 ASN A N 1
ATOM 870 C CA . ASN A 1 110 ? 10.751 -11.028 -27.791 1.00 68.00 110 ASN A CA 1
ATOM 871 C C . ASN A 1 110 ? 9.931 -11.332 -29.052 1.00 68.00 110 ASN A C 1
ATOM 873 O O . ASN A 1 110 ? 10.485 -11.819 -30.030 1.00 68.00 110 ASN A O 1
ATOM 877 N N . ASP A 1 111 ? 8.633 -11.019 -29.046 1.00 77.19 111 ASP A N 1
ATOM 878 C CA . ASP A 1 111 ? 7.731 -11.285 -30.164 1.00 77.19 111 ASP A CA 1
ATOM 879 C C . ASP A 1 111 ? 6.626 -10.210 -30.208 1.00 77.19 111 ASP A C 1
ATOM 881 O O . ASP A 1 111 ? 5.986 -9.957 -29.184 1.00 77.19 111 ASP A O 1
ATOM 885 N N . PRO A 1 112 ? 6.387 -9.536 -31.347 1.00 76.19 112 PRO A N 1
ATOM 886 C CA . PRO A 1 112 ? 5.313 -8.552 -31.480 1.00 76.19 112 PRO A CA 1
ATOM 887 C C . PRO A 1 112 ? 3.895 -9.145 -31.394 1.00 76.19 112 PRO A C 1
ATOM 889 O O . PRO A 1 112 ? 2.947 -8.368 -31.294 1.00 76.19 112 PRO A O 1
ATOM 892 N N . THR A 1 113 ? 3.743 -10.471 -31.438 1.00 81.31 113 THR A N 1
ATOM 893 C CA . THR A 1 113 ? 2.462 -11.191 -31.344 1.00 81.31 113 THR A CA 1
ATOM 894 C C . THR A 1 113 ? 2.112 -11.647 -29.924 1.00 81.31 113 THR A C 1
ATOM 896 O O . THR A 1 113 ? 0.972 -12.039 -29.678 1.00 81.31 113 THR A O 1
ATOM 899 N N . ILE A 1 114 ? 3.052 -11.562 -28.975 1.00 74.25 114 ILE A N 1
ATOM 900 C CA . ILE A 1 114 ? 2.845 -11.941 -27.571 1.00 74.25 114 ILE A CA 1
ATOM 901 C C . ILE A 1 114 ? 2.625 -10.678 -26.728 1.00 74.25 114 ILE A C 1
ATOM 903 O O . ILE A 1 114 ? 3.287 -9.657 -26.920 1.00 74.25 114 ILE A O 1
ATOM 907 N N . ALA A 1 115 ? 1.686 -10.747 -25.777 1.00 70.50 115 ALA A N 1
ATOM 908 C CA . ALA A 1 115 ? 1.457 -9.677 -24.811 1.00 70.50 115 ALA A CA 1
ATOM 909 C C . ALA A 1 115 ? 2.742 -9.354 -24.029 1.00 70.50 115 ALA A C 1
ATOM 911 O O . ALA A 1 115 ? 3.519 -10.244 -23.685 1.00 70.50 115 ALA A O 1
ATOM 912 N N . TYR A 1 116 ? 2.960 -8.073 -23.730 1.00 70.50 116 TYR A N 1
ATOM 913 C CA . TYR A 1 116 ? 4.122 -7.628 -22.965 1.00 70.50 116 TYR A CA 1
ATOM 914 C C . TYR A 1 116 ? 4.192 -8.349 -21.614 1.00 70.50 116 TYR A C 1
ATOM 9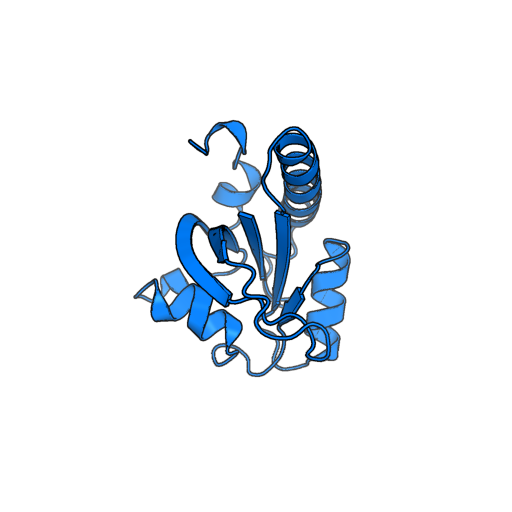16 O O . TYR A 1 116 ? 3.296 -8.204 -20.785 1.00 70.50 116 TYR A O 1
ATOM 924 N N . SER A 1 117 ? 5.281 -9.075 -21.361 1.00 69.88 117 SER A N 1
ATOM 925 C CA . SER A 1 117 ? 5.618 -9.506 -20.007 1.00 69.88 117 SER A CA 1
ATOM 926 C C . SER A 1 117 ? 6.478 -8.425 -19.360 1.00 69.88 117 SER A C 1
ATOM 928 O O . SER A 1 117 ? 7.624 -8.215 -19.766 1.00 69.88 117 SER A O 1
ATOM 930 N N . SER A 1 118 ? 5.948 -7.731 -18.357 1.00 72.56 118 SER A N 1
ATOM 931 C CA . SER A 1 118 ? 6.770 -6.890 -17.488 1.00 72.56 118 SER A CA 1
ATOM 932 C C . SER A 1 118 ? 7.303 -7.736 -16.340 1.00 72.56 118 SER A C 1
ATOM 934 O O . SER A 1 118 ? 6.518 -8.285 -15.566 1.00 72.56 118 SER A O 1
ATOM 936 N N . LYS A 1 119 ? 8.626 -7.819 -16.213 1.00 83.00 119 LYS A N 1
ATOM 937 C CA . LYS A 1 119 ? 9.288 -8.421 -15.057 1.00 83.00 119 LYS A CA 1
ATOM 938 C C . LYS A 1 119 ? 9.978 -7.315 -14.262 1.00 83.00 119 LYS A C 1
ATOM 940 O O . LYS A 1 119 ? 10.580 -6.418 -14.849 1.00 83.00 119 LYS A O 1
ATOM 945 N N . PHE A 1 120 ? 9.873 -7.374 -12.937 1.00 87.38 120 PHE A N 1
ATOM 946 C CA . PHE A 1 120 ? 10.741 -6.578 -12.076 1.00 87.38 120 PHE A CA 1
ATOM 947 C C . PHE A 1 120 ? 12.111 -7.252 -12.023 1.00 87.38 120 PHE A C 1
ATOM 949 O O . PHE A 1 120 ? 12.210 -8.425 -11.660 1.00 87.38 120 PHE A O 1
ATOM 956 N N . ASP A 1 121 ? 13.148 -6.523 -12.419 1.00 89.69 121 ASP A N 1
ATOM 957 C CA . ASP A 1 121 ? 14.532 -6.989 -12.323 1.00 89.69 121 ASP A CA 1
ATOM 958 C C . ASP A 1 121 ? 15.015 -6.910 -10.877 1.00 89.69 121 ASP A C 1
ATOM 960 O O . ASP A 1 121 ? 15.719 -7.800 -10.405 1.00 89.69 121 ASP A O 1
ATOM 964 N N . SER A 1 122 ? 14.586 -5.866 -10.165 1.00 91.88 122 SER A N 1
ATOM 965 C CA . SER A 1 122 ? 14.809 -5.702 -8.735 1.00 91.88 122 SER A CA 1
ATOM 966 C C . SER A 1 122 ? 13.685 -4.904 -8.079 1.00 91.88 122 SER A C 1
ATOM 968 O O . SER A 1 122 ? 13.014 -4.073 -8.709 1.00 91.88 122 SER A O 1
ATOM 970 N N . THR A 1 123 ? 13.494 -5.160 -6.789 1.00 93.31 123 THR A N 1
ATOM 971 C CA . THR A 1 123 ? 12.673 -4.341 -5.903 1.00 93.31 123 THR A CA 1
ATOM 972 C C . THR A 1 123 ? 13.430 -4.069 -4.609 1.00 93.31 123 THR A C 1
ATOM 974 O O . THR A 1 123 ? 14.226 -4.893 -4.161 1.00 93.31 123 THR A O 1
ATOM 977 N N . GLU A 1 124 ? 13.207 -2.899 -4.027 1.00 94.25 124 GLU A N 1
ATOM 978 C CA . GLU A 1 124 ? 13.877 -2.446 -2.811 1.00 94.25 124 GLU A CA 1
ATOM 979 C C . GLU A 1 124 ? 12.898 -1.629 -1.973 1.00 94.25 124 GLU A C 1
ATOM 981 O O . GLU A 1 124 ? 12.262 -0.704 -2.484 1.00 94.25 124 GLU A O 1
ATOM 986 N N . ILE A 1 125 ? 12.777 -1.954 -0.686 1.00 94.56 125 ILE A N 1
ATOM 987 C CA . ILE A 1 125 ? 11.990 -1.141 0.237 1.00 94.56 125 ILE A CA 1
ATOM 988 C C . ILE A 1 125 ? 12.826 0.064 0.664 1.00 94.56 125 ILE A C 1
ATOM 990 O O . ILE A 1 125 ? 13.865 -0.095 1.294 1.00 94.56 125 ILE A O 1
ATOM 994 N N . IL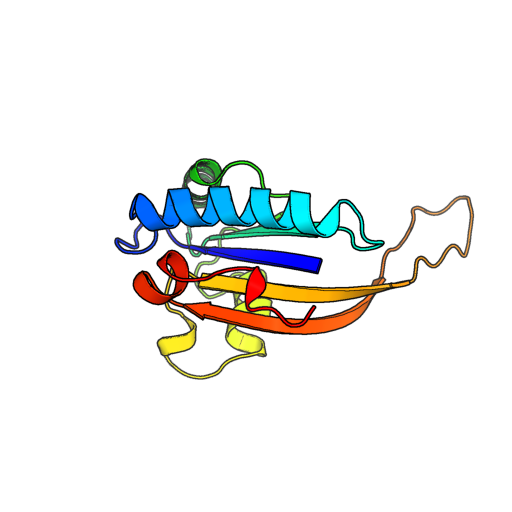E A 1 126 ? 12.351 1.263 0.330 1.00 94.62 126 ILE A N 1
ATOM 995 C CA . ILE A 1 126 ? 12.996 2.531 0.688 1.00 94.62 126 ILE A CA 1
ATOM 996 C C . ILE A 1 126 ? 12.642 2.915 2.119 1.00 94.62 126 ILE A C 1
ATOM 998 O O . ILE A 1 126 ? 13.504 3.288 2.907 1.00 94.62 126 ILE A O 1
ATOM 1002 N N . THR A 1 127 ? 11.359 2.824 2.465 1.00 95.00 127 THR A N 1
ATOM 1003 C CA . THR A 1 127 ? 10.901 3.117 3.820 1.00 95.00 127 THR A CA 1
ATOM 1004 C C . THR A 1 127 ? 9.651 2.331 4.172 1.00 95.00 127 THR A C 1
ATOM 1006 O O . THR A 1 127 ? 8.883 1.909 3.300 1.00 95.00 127 THR A O 1
ATOM 1009 N N . ARG A 1 128 ? 9.444 2.177 5.477 1.00 94.88 128 ARG A N 1
ATOM 1010 C CA . ARG A 1 128 ? 8.246 1.618 6.084 1.00 94.88 128 ARG A CA 1
ATOM 1011 C C . ARG A 1 128 ? 7.873 2.441 7.304 1.00 94.88 128 ARG A C 1
ATOM 1013 O O . ARG A 1 128 ? 8.703 2.710 8.165 1.00 94.88 128 ARG A O 1
ATOM 1020 N N . ILE A 1 129 ? 6.601 2.798 7.379 1.00 95.44 129 ILE A N 1
ATOM 1021 C CA . ILE A 1 129 ? 6.036 3.643 8.423 1.00 95.44 129 ILE A CA 1
ATOM 1022 C C . ILE A 1 129 ? 4.857 2.885 9.016 1.00 95.44 129 ILE A C 1
ATOM 1024 O O . ILE A 1 129 ? 3.979 2.438 8.278 1.00 95.44 129 ILE A O 1
ATOM 1028 N N . ILE A 1 130 ? 4.841 2.720 10.336 1.00 95.75 130 ILE A N 1
ATOM 1029 C CA . ILE A 1 130 ? 3.846 1.906 11.040 1.00 95.75 130 ILE A CA 1
ATOM 1030 C C . ILE A 1 130 ? 3.167 2.759 12.107 1.00 95.75 130 ILE A C 1
ATOM 1032 O O . ILE A 1 130 ? 3.827 3.431 12.898 1.00 95.75 130 ILE A O 1
ATOM 1036 N N . GLY A 1 131 ? 1.842 2.684 12.161 1.00 95.44 131 GLY A N 1
ATOM 1037 C CA . GLY A 1 131 ? 1.031 3.302 13.199 1.00 95.44 131 GLY A CA 1
ATOM 1038 C C . GLY A 1 131 ? 0.631 4.751 12.920 1.00 95.44 131 GLY A C 1
ATOM 1039 O O . GLY A 1 131 ? 1.084 5.400 11.981 1.00 95.44 131 GLY A O 1
ATOM 1040 N N . LEU A 1 132 ? -0.252 5.250 13.787 1.00 95.94 132 LEU A N 1
ATOM 1041 C CA . LEU A 1 132 ? -0.936 6.538 13.657 1.00 95.94 132 LEU A CA 1
ATOM 1042 C C . LEU A 1 132 ? 0.029 7.731 13.554 1.00 95.94 132 LEU A C 1
ATOM 1044 O O . LEU A 1 132 ? 0.075 8.415 12.534 1.00 95.94 132 LEU A O 1
ATOM 1048 N N . ASN A 1 133 ? 0.804 7.979 14.614 1.00 96.75 133 ASN A N 1
ATOM 1049 C CA . ASN A 1 133 ? 1.627 9.186 14.708 1.00 96.75 133 ASN A CA 1
ATOM 1050 C C . ASN A 1 133 ? 2.744 9.229 13.653 1.00 96.75 133 ASN A C 1
ATOM 1052 O O . ASN A 1 133 ? 2.940 10.295 13.071 1.00 96.75 133 ASN A O 1
ATOM 1056 N N . PRO A 1 134 ? 3.470 8.128 13.367 1.00 96.38 134 PRO A N 1
ATOM 1057 C CA . PRO A 1 134 ? 4.478 8.148 12.312 1.00 96.38 134 PRO A CA 1
ATOM 1058 C C . PRO A 1 134 ? 3.889 8.461 10.935 1.00 96.38 134 PRO A C 1
ATOM 1060 O O . PRO A 1 134 ? 4.491 9.229 10.194 1.00 96.38 134 PRO A O 1
ATOM 1063 N N . ILE A 1 135 ? 2.699 7.938 10.609 1.00 96.81 135 ILE A N 1
ATOM 1064 C CA . ILE A 1 135 ? 2.037 8.226 9.328 1.00 96.81 135 ILE A CA 1
ATOM 1065 C C . ILE A 1 135 ? 1.614 9.693 9.237 1.00 96.81 135 ILE A C 1
ATOM 1067 O O . ILE A 1 135 ? 1.934 10.344 8.245 1.00 96.81 135 ILE A O 1
ATOM 1071 N N . ILE A 1 136 ? 0.941 10.230 10.261 1.00 96.94 136 ILE A N 1
ATOM 1072 C CA . ILE A 1 136 ? 0.466 11.627 10.252 1.00 96.94 136 ILE A CA 1
ATOM 1073 C C . ILE A 1 136 ? 1.628 12.608 10.050 1.00 96.94 136 ILE A C 1
ATOM 1075 O O . ILE A 1 136 ? 1.492 13.579 9.308 1.00 96.94 136 ILE A O 1
ATOM 1079 N N . ASN A 1 137 ? 2.778 12.330 10.668 1.00 96.44 137 ASN A N 1
ATOM 1080 C CA . ASN A 1 137 ? 3.953 13.201 10.621 1.00 96.44 137 ASN A CA 1
ATOM 1081 C C . ASN A 1 137 ? 4.904 12.913 9.447 1.00 96.44 137 ASN A C 1
ATOM 1083 O O . ASN A 1 137 ? 5.946 13.558 9.349 1.00 96.44 137 ASN A O 1
ATOM 1087 N N . PHE A 1 138 ? 4.598 11.943 8.583 1.00 95.94 138 PHE A N 1
ATOM 1088 C CA . PHE A 1 138 ? 5.478 11.593 7.473 1.00 95.94 138 PHE A CA 1
ATOM 1089 C C . PHE A 1 138 ? 5.464 12.666 6.378 1.00 95.94 138 PHE A C 1
ATOM 1091 O O . PHE A 1 138 ? 4.401 13.143 5.983 1.00 95.94 138 PHE A O 1
ATOM 1098 N N . ASP A 1 139 ? 6.634 13.002 5.844 1.00 92.81 139 ASP A N 1
ATOM 1099 C CA . ASP A 1 139 ? 6.800 13.960 4.752 1.00 92.81 139 ASP A CA 1
ATOM 1100 C C . ASP A 1 139 ? 7.624 13.321 3.629 1.00 92.81 139 ASP A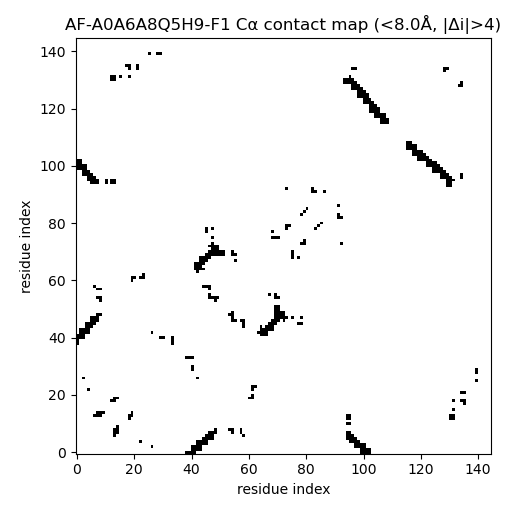 C 1
ATOM 1102 O O . ASP A 1 139 ? 8.694 12.761 3.880 1.00 92.81 139 ASP A O 1
ATOM 1106 N N . ILE A 1 140 ? 7.136 13.405 2.390 1.00 87.62 140 ILE A N 1
ATOM 1107 C CA . ILE A 1 140 ? 7.814 12.850 1.216 1.00 87.62 140 ILE A CA 1
ATOM 1108 C C . ILE A 1 140 ? 9.187 13.487 0.981 1.00 87.62 140 ILE A C 1
ATOM 1110 O O . ILE A 1 140 ? 10.094 12.801 0.518 1.00 87.62 140 ILE A O 1
ATOM 1114 N N . VAL A 1 141 ? 9.374 14.756 1.365 1.00 85.56 141 VAL A N 1
ATOM 1115 C CA . VAL A 1 141 ? 10.645 15.486 1.205 1.00 85.56 141 VAL A CA 1
ATOM 1116 C C . VAL A 1 141 ? 11.777 14.833 2.010 1.00 85.56 141 VAL A C 1
ATOM 1118 O O . VAL A 1 141 ? 12.950 15.036 1.715 1.00 85.56 141 VAL A O 1
ATOM 1121 N N . SER A 1 142 ? 11.442 14.008 3.006 1.00 81.44 142 SER A N 1
ATOM 1122 C CA . SER A 1 142 ? 12.427 13.242 3.776 1.00 81.44 142 SER A CA 1
ATOM 1123 C C . SER A 1 142 ? 13.016 12.037 3.032 1.00 81.44 142 SER A C 1
ATOM 1125 O O . SER A 1 142 ? 13.978 11.443 3.517 1.00 81.44 142 SER A O 1
ATOM 1127 N N . LEU A 1 143 ? 12.454 11.650 1.882 1.00 83.19 143 LEU A N 1
ATOM 1128 C CA . LEU A 1 143 ? 12.963 10.534 1.094 1.00 83.19 143 LEU A CA 1
ATOM 1129 C C . LEU A 1 143 ? 14.101 10.997 0.180 1.00 83.19 143 LEU A C 1
ATOM 1131 O O . LEU A 1 143 ? 13.898 11.806 -0.722 1.00 83.19 143 LEU A O 1
ATOM 1135 N N . GLU A 1 144 ? 15.287 10.422 0.365 1.00 74.12 144 GLU A N 1
ATOM 1136 C CA . GLU A 1 144 ? 16.372 10.501 -0.618 1.00 74.12 144 GLU A CA 1
ATOM 1137 C C . GLU A 1 144 ? 16.050 9.546 -1.785 1.00 74.12 144 GLU A C 1
ATOM 1139 O O . GLU A 1 144 ? 16.378 8.357 -1.742 1.00 74.12 144 GLU A O 1
ATOM 1144 N N . LEU A 1 145 ? 15.308 10.044 -2.783 1.00 71.75 145 LEU A N 1
ATOM 1145 C CA . LEU A 1 145 ? 14.818 9.281 -3.945 1.00 71.75 145 LEU A CA 1
ATOM 1146 C C . LEU A 1 145 ? 15.797 9.251 -5.123 1.00 71.75 145 LEU A C 1
ATOM 1148 O O . LEU A 1 145 ? 16.354 10.317 -5.464 1.00 71.75 145 LEU A O 1
#

Foldseek 3Di:
DEKEKEAEPPDPQQPDPLLLVLLLVVVVVVCVVCVPDPDDYFYEYEYLDQDPVRSVVSVCSSPDGPYYWYHPGCPTVVNCVPQVVVDDDPQSNADTKIWDKDFDWDFDPPDPPDDIDIDTPDMDTQDMAGTRPRSSPDDPVPGPD

Secondary structure (DSSP, 8-state):
-EEEEEE-TT-TTTT-HHHHHHHHHHHHHHHHHHHTSSPPPEEEEEE--SSHHHHHHHHHTT---SEEE-SSGGG-HHHIIIIITT--SGGGG-SSEEEEEEEEEEEE-S-TTSPPEEEEEEEEEEEEEESHHHHHT--GGG---

Nearest PDB structures (foldseek):
  2b7j-assembly4_D  TM=5.208E-01  e=3.298E-02  Saccharomyces cerevisiae
  1fyd-assembly1_B  TM=4.950E-01  e=1.062E+00  Bacillus subtilis
  2f8l-assembly1_A  TM=3.571E-01  e=2.019E+00  Listeria monocytogenes
  1nzf-assembly1_A  TM=4.727E-01  e=8.307E+00  Tequatrovirus T4

Sequence (145 aa):
MALIYIGCSSCKFANNDDVINKVINLKSEFIESFSDHDYSLKLIGISNESDVEAGVEYLQQFGKFDEISVGNEMSNTALQKYVWDYYEGLESGGTPQIIIERRIKSIIRNDPTIAYSSKFDSTEIITRIIGLNPIINFDIVSLEL

Mean predicted aligned error: 4.43 Å

Radius of gyration: 15.79 Å; Cα contacts (8 Å, |Δi|>4): 248; chains: 1; bounding box: 33×31×48 Å